Protein AF-C6Q109-F1 (afdb_monomer_lite)

pLDDT: mean 95.85, std 2.81, range [83.69, 98.88]

Organism: NCBI:txid536227

Foldseek 3Di:
DKDKAWDQDPPNQWIKIFIADPVGTAAMATAADDPDDSHDHDPDQQDGDPNGTQWGDDPPFIEGEHEACSLLVCQVVLDEAPRGAEYEYHHAAAEPPPDPRNPQVCCCLRRQLRSLLSHVHKYAYDHYYPPDDDDPLRDRIAHHDPPPDHSVPDDSVVGPFDFPDWDWDDDPPDIDIDGHGDD

Secondary structure (DSSP, 8-state):
--EEEEEEETTTTEEEEEEEETTEEEEEEE--S-SSTTS---SSTT--BTTB-SEEEETTEEEEEEETTHHHHHHHTTPPP-S-SEEEEEEEEEPSTTSTT--HHHHIIIIIHHHHHHHTS-EEEEEEETTSPPPTT--SEE---STT--GGG--GGG-----SEEEEEE-SS-EEEEEE---

Radius of gyration: 15.72 Å; chains: 1; bounding box: 36×43×40 Å

Structure (mmCIF, N/CA/C/O backbone):
data_AF-C6Q109-F1
#
_entry.id   AF-C6Q109-F1
#
loop_
_atom_site.group_PDB
_atom_site.id
_atom_site.type_symbol
_atom_site.label_atom_id
_atom_site.label_alt_id
_atom_site.label_comp_id
_atom_site.label_asym_id
_atom_site.label_entity_id
_atom_site.label_seq_id
_atom_site.pdbx_PDB_ins_code
_atom_site.Cartn_x
_atom_site.Cartn_y
_atom_site.Cartn_z
_atom_site.occupancy
_atom_site.B_iso_or_equiv
_atom_site.auth_seq_id
_atom_site.auth_comp_id
_atom_site.auth_asym_id
_atom_site.auth_atom_id
_atom_site.pdbx_PDB_model_num
ATOM 1 N N . MET A 1 1 ? 2.451 -7.342 18.906 1.00 91.25 1 MET A N 1
ATOM 2 C CA . MET A 1 1 ? 2.761 -7.358 17.461 1.00 91.25 1 MET A CA 1
ATOM 3 C C . MET A 1 1 ? 1.459 -7.461 16.686 1.00 91.25 1 MET A C 1
ATOM 5 O O . MET A 1 1 ? 0.591 -8.217 17.110 1.00 91.25 1 MET A O 1
ATOM 9 N N . VAL A 1 2 ? 1.327 -6.698 15.603 1.00 97.44 2 VAL A N 1
ATOM 10 C CA . VAL A 1 2 ? 0.226 -6.813 14.636 1.00 97.44 2 VAL A CA 1
ATOM 11 C C . VAL A 1 2 ? 0.842 -7.200 13.297 1.00 97.44 2 VAL A C 1
ATOM 13 O O . VAL A 1 2 ? 1.857 -6.621 12.917 1.00 97.44 2 VAL A O 1
ATOM 16 N N . ILE A 1 3 ? 0.253 -8.174 12.612 1.00 97.75 3 ILE A N 1
ATOM 17 C CA . ILE A 1 3 ? 0.662 -8.604 11.272 1.00 97.75 3 ILE A CA 1
ATOM 18 C C . ILE A 1 3 ? -0.449 -8.206 10.306 1.00 97.75 3 ILE A C 1
ATOM 20 O O . ILE A 1 3 ? -1.616 -8.489 10.573 1.00 97.75 3 ILE A O 1
ATOM 24 N N . CYS A 1 4 ? -0.086 -7.557 9.202 1.00 97.88 4 CYS A N 1
ATOM 25 C CA . CYS A 1 4 ? -1.008 -7.176 8.137 1.00 97.88 4 CYS A CA 1
ATOM 26 C C . CYS A 1 4 ? -0.602 -7.879 6.839 1.00 97.88 4 CYS A C 1
ATOM 28 O O . CYS A 1 4 ? 0.568 -7.814 6.465 1.00 97.88 4 CYS A O 1
ATOM 30 N N . TYR A 1 5 ? -1.539 -8.552 6.174 1.00 97.56 5 TYR A N 1
ATOM 31 C CA . TYR A 1 5 ? -1.273 -9.287 4.935 1.00 97.56 5 TYR A CA 1
ATOM 32 C C . TYR A 1 5 ? -2.493 -9.308 4.009 1.00 97.56 5 TYR A C 1
ATOM 34 O O . TYR A 1 5 ? -3.630 -9.113 4.447 1.00 97.56 5 TYR A O 1
ATOM 42 N N . GLY A 1 6 ? -2.227 -9.495 2.714 1.00 97.12 6 GLY A N 1
ATOM 43 C CA . GLY A 1 6 ? -3.234 -9.611 1.660 1.00 97.12 6 GLY A CA 1
ATOM 44 C C . GLY A 1 6 ? -3.590 -11.066 1.377 1.00 97.12 6 GLY A C 1
ATOM 45 O O . GLY A 1 6 ? -2.777 -11.961 1.597 1.00 97.12 6 GLY A O 1
ATOM 46 N N . ILE A 1 7 ? -4.810 -11.288 0.906 1.00 96.00 7 ILE A N 1
ATOM 47 C CA . ILE A 1 7 ? -5.364 -12.585 0.539 1.00 96.00 7 ILE A CA 1
ATOM 48 C C . ILE A 1 7 ? -6.049 -12.421 -0.814 1.00 96.00 7 ILE A C 1
ATOM 50 O O . ILE A 1 7 ? -7.042 -11.694 -0.920 1.00 96.00 7 ILE A O 1
ATOM 54 N N . ASP A 1 8 ? -5.545 -13.158 -1.800 1.00 94.94 8 ASP A N 1
ATOM 55 C CA . ASP A 1 8 ? -6.180 -13.316 -3.102 1.00 94.94 8 ASP A CA 1
ATOM 56 C C . ASP A 1 8 ? -6.922 -14.659 -3.127 1.00 94.94 8 ASP A C 1
ATOM 58 O O . ASP A 1 8 ? -6.326 -15.736 -3.117 1.00 94.94 8 ASP A O 1
ATOM 62 N N . GLY A 1 9 ? -8.251 -14.599 -3.074 1.00 94.06 9 GLY A N 1
ATOM 63 C CA . GLY A 1 9 ? -9.135 -15.755 -2.936 1.00 94.06 9 GLY A CA 1
ATOM 64 C C . GLY A 1 9 ? -10.039 -15.966 -4.149 1.00 94.06 9 GLY A C 1
ATOM 65 O O . GLY A 1 9 ? -10.209 -15.081 -4.990 1.00 94.06 9 GLY A O 1
ATOM 66 N N . ARG A 1 10 ? -10.658 -17.153 -4.225 1.00 93.00 10 ARG A N 1
ATOM 67 C CA . ARG A 1 10 ? -11.634 -17.524 -5.271 1.00 93.00 10 ARG A CA 1
ATOM 68 C C . ARG A 1 10 ? -11.138 -17.230 -6.702 1.00 93.00 10 ARG A C 1
ATOM 70 O O . ARG A 1 10 ? -11.882 -16.725 -7.529 1.00 93.00 10 ARG A O 1
ATOM 77 N N . GLY A 1 11 ? -9.869 -17.530 -6.991 1.00 89.12 11 GLY A N 1
ATOM 78 C CA . GLY A 1 11 ? -9.273 -17.245 -8.304 1.00 89.12 11 GLY A CA 1
ATOM 79 C C . GLY A 1 11 ? -9.100 -15.746 -8.569 1.00 89.12 11 GLY A C 1
ATOM 80 O O . GLY A 1 11 ? -9.461 -15.268 -9.637 1.00 89.12 11 GLY A O 1
ATOM 81 N N . ASN A 1 12 ? -8.577 -15.007 -7.584 1.00 90.81 12 ASN A N 1
ATOM 82 C CA . ASN A 1 12 ? -8.327 -13.556 -7.599 1.00 90.81 12 ASN A CA 1
ATOM 83 C C . ASN A 1 12 ? -9.569 -12.652 -7.632 1.00 90.81 12 ASN A C 1
ATOM 85 O O . ASN A 1 12 ? -9.419 -11.427 -7.644 1.00 90.81 12 ASN A O 1
ATOM 89 N N . THR A 1 13 ? -10.784 -13.213 -7.592 1.00 94.69 13 THR A N 1
ATOM 90 C CA . THR A 1 13 ? -12.012 -12.408 -7.496 1.00 94.69 13 THR A CA 1
ATOM 91 C C . THR A 1 13 ? -12.160 -11.763 -6.118 1.00 94.69 13 THR A C 1
ATOM 93 O O . THR A 1 13 ? -12.726 -10.678 -6.001 1.00 94.69 13 THR A O 1
ATOM 96 N N . ASP A 1 14 ? -11.649 -12.421 -5.070 1.00 95.31 14 ASP A N 1
ATOM 97 C CA . ASP A 1 14 ? -11.525 -11.830 -3.740 1.00 95.31 14 ASP A CA 1
ATOM 98 C C . ASP A 1 14 ? -10.145 -11.258 -3.545 1.00 95.31 14 ASP A C 1
ATOM 100 O O . ASP A 1 14 ? -9.167 -11.985 -3.650 1.00 95.31 14 ASP A O 1
ATOM 104 N N . GLN A 1 15 ? -10.087 -9.986 -3.177 1.00 97.12 15 GLN A N 1
ATOM 105 C CA . GLN A 1 15 ? -8.847 -9.335 -2.786 1.00 97.12 15 GLN A CA 1
ATOM 106 C C . GLN A 1 15 ? -9.122 -8.625 -1.469 1.00 97.12 15 GLN A C 1
ATOM 108 O O . GLN A 1 15 ? -9.839 -7.616 -1.422 1.00 97.12 15 GLN A O 1
ATOM 113 N N . ILE A 1 16 ? -8.633 -9.229 -0.389 1.00 97.75 16 ILE A N 1
ATOM 114 C CA . ILE A 1 16 ? -8.919 -8.847 0.995 1.00 97.75 16 ILE A CA 1
ATOM 115 C C . ILE A 1 16 ? -7.594 -8.617 1.712 1.00 97.75 16 ILE A C 1
ATOM 117 O O . ILE A 1 16 ? -6.645 -9.368 1.541 1.00 97.75 16 ILE A O 1
ATOM 121 N N . GLY A 1 17 ? -7.523 -7.587 2.540 1.00 98.19 17 GLY A N 1
ATOM 122 C CA . GLY A 1 17 ? -6.420 -7.360 3.458 1.00 98.19 17 GLY A CA 1
ATOM 123 C C . GLY A 1 17 ? -6.907 -7.493 4.889 1.00 98.19 17 GLY A C 1
ATOM 124 O O . GLY A 1 17 ? -7.997 -7.021 5.220 1.00 98.19 17 GLY A O 1
ATOM 125 N N . VAL A 1 18 ? -6.103 -8.121 5.738 1.00 98.44 18 VAL A N 1
ATOM 126 C CA . VAL A 1 18 ? -6.435 -8.344 7.147 1.00 98.44 18 VAL A CA 1
ATOM 127 C C . VAL A 1 18 ? -5.293 -7.912 8.050 1.00 98.44 18 VAL A C 1
ATOM 129 O O . VAL A 1 18 ? -4.126 -8.037 7.687 1.00 98.44 18 VAL A O 1
ATOM 132 N N . ALA A 1 19 ? -5.636 -7.440 9.248 1.00 98.50 19 ALA A N 1
ATOM 133 C CA . ALA A 1 19 ? -4.690 -7.246 10.337 1.00 98.50 19 ALA A CA 1
ATOM 134 C C . ALA A 1 19 ? -5.060 -8.146 11.516 1.00 98.50 19 ALA A C 1
ATOM 136 O O . ALA A 1 19 ? -6.206 -8.144 11.980 1.00 98.50 19 ALA A O 1
ATOM 137 N N . VAL A 1 20 ? -4.080 -8.894 12.015 1.00 98.44 20 VAL A N 1
ATOM 138 C CA . VAL A 1 20 ? -4.246 -9.861 13.103 1.00 98.44 20 VAL A CA 1
ATOM 139 C C . VAL A 1 20 ? -3.216 -9.639 14.204 1.00 98.44 20 VAL A C 1
ATOM 141 O O . VAL A 1 20 ? -2.111 -9.149 13.963 1.00 98.44 20 VAL A O 1
ATOM 144 N N . ASN A 1 21 ? -3.566 -10.021 15.425 1.00 97.56 21 ASN A N 1
ATOM 145 C CA . ASN A 1 21 ? -2.640 -10.109 16.548 1.00 97.56 21 ASN A CA 1
ATOM 146 C C . ASN A 1 21 ? -2.860 -11.428 17.310 1.00 97.56 21 ASN A C 1
ATOM 148 O O . ASN A 1 21 ? -3.605 -12.299 16.866 1.00 97.56 21 ASN A O 1
ATOM 152 N N . LYS A 1 22 ? -2.226 -11.566 18.480 1.00 97.06 22 LYS A N 1
ATOM 153 C CA . LYS A 1 22 ? -2.384 -12.746 19.347 1.00 97.06 22 LYS A CA 1
ATOM 154 C C . LYS A 1 22 ? -3.829 -12.995 19.816 1.00 97.06 22 LYS A C 1
ATOM 156 O O . LYS A 1 22 ? -4.136 -14.106 20.221 1.00 97.06 22 LYS A O 1
ATOM 161 N N . ASP A 1 23 ? -4.683 -11.972 19.783 1.00 96.19 23 ASP A N 1
ATOM 162 C CA . ASP A 1 23 ? -6.086 -12.025 20.210 1.00 96.19 23 ASP A CA 1
ATOM 163 C C . ASP A 1 23 ? -7.041 -12.257 19.016 1.00 96.19 23 ASP A C 1
ATOM 165 O O . ASP A 1 23 ? -8.256 -12.334 19.191 1.00 96.19 23 ASP A O 1
ATOM 169 N N . GLY A 1 24 ? -6.502 -12.386 17.795 1.00 96.94 24 GLY A N 1
ATOM 170 C CA . GLY A 1 24 ? -7.242 -12.723 16.581 1.00 96.94 24 GLY A CA 1
ATOM 171 C C . GLY A 1 24 ? -7.351 -11.573 15.577 1.00 96.94 24 GLY A C 1
ATOM 172 O O . GLY A 1 24 ? -6.425 -10.782 15.388 1.00 96.94 24 GLY A O 1
ATOM 173 N N . LEU A 1 25 ? -8.484 -11.519 14.870 1.00 97.94 25 LEU A N 1
ATOM 174 C CA . LEU A 1 25 ? -8.729 -10.565 13.787 1.00 97.94 25 LEU A CA 1
ATOM 175 C C . LEU A 1 25 ? -9.095 -9.170 14.316 1.00 97.94 25 LEU A C 1
ATOM 177 O O . LEU A 1 25 ? -10.185 -8.945 14.861 1.00 97.94 25 LEU A O 1
ATOM 181 N N . LEU A 1 26 ? -8.214 -8.207 14.055 1.00 97.81 26 LEU A N 1
ATOM 182 C CA . LEU A 1 26 ? -8.406 -6.807 14.421 1.00 97.81 26 LEU A CA 1
ATOM 183 C C . LEU A 1 26 ? -9.182 -6.042 13.350 1.00 97.81 26 LEU A C 1
ATOM 185 O O . LEU A 1 26 ? -10.108 -5.298 13.667 1.00 97.81 26 LEU A O 1
ATOM 189 N N . SER A 1 27 ? -8.808 -6.235 12.087 1.00 98.38 27 SER A N 1
ATOM 190 C CA . SER A 1 27 ? -9.248 -5.399 10.972 1.00 98.38 27 SER A CA 1
ATOM 191 C C . SER A 1 27 ? -9.302 -6.196 9.683 1.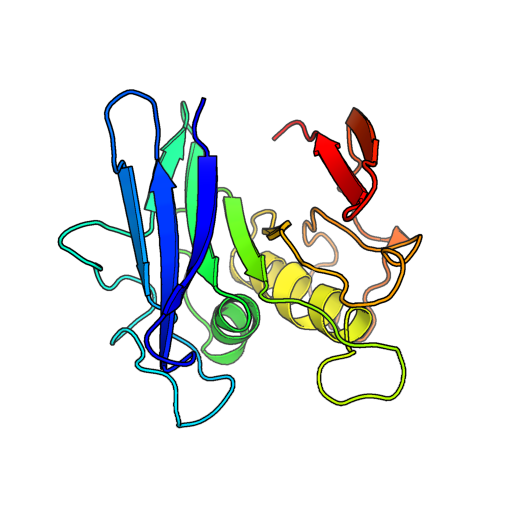00 98.38 27 SER A C 1
ATOM 193 O O . SER A 1 27 ? -8.495 -7.102 9.485 1.00 98.38 27 SER A O 1
ATOM 195 N N . ALA A 1 28 ? -10.238 -5.843 8.809 1.00 98.50 28 ALA A N 1
ATOM 196 C CA . ALA A 1 28 ? -10.338 -6.404 7.474 1.00 98.50 28 ALA A CA 1
ATOM 197 C C . ALA A 1 28 ? -10.863 -5.347 6.502 1.00 98.50 28 ALA A C 1
ATOM 199 O O . ALA A 1 28 ? -11.686 -4.502 6.862 1.00 98.50 28 ALA A O 1
ATOM 200 N N . GLY A 1 29 ? -10.391 -5.402 5.266 1.00 98.19 29 GLY A N 1
ATOM 201 C CA . GLY A 1 29 ? -10.884 -4.584 4.172 1.00 98.19 29 GLY A CA 1
ATOM 202 C C . GLY A 1 29 ? -10.872 -5.375 2.882 1.00 98.19 29 GLY A C 1
ATOM 203 O O . GLY A 1 29 ? -9.962 -6.156 2.647 1.00 98.19 29 GLY A O 1
ATOM 204 N N . ARG A 1 30 ? -11.869 -5.150 2.036 1.00 98.19 30 ARG A N 1
ATOM 205 C CA . ARG A 1 30 ? -11.908 -5.645 0.660 1.00 98.19 30 ARG A CA 1
ATOM 206 C C . ARG A 1 30 ? -11.492 -4.539 -0.293 1.00 98.19 30 ARG A C 1
ATOM 208 O O . ARG A 1 30 ? -11.779 -3.370 -0.039 1.00 98.19 30 ARG A O 1
ATOM 215 N N . LYS A 1 31 ? -10.821 -4.877 -1.386 1.00 98.06 31 LYS A N 1
ATOM 216 C CA . LYS A 1 31 ? -10.405 -3.896 -2.392 1.00 98.06 31 LYS A CA 1
ATOM 217 C C . LYS A 1 31 ? -11.593 -3.045 -2.853 1.00 98.06 31 LYS A C 1
ATOM 219 O O . LYS A 1 31 ? -12.687 -3.568 -3.020 1.00 98.06 31 LYS A O 1
ATOM 224 N N . PHE A 1 32 ? -11.419 -1.738 -3.026 1.00 97.94 32 PHE A N 1
ATOM 225 C CA . PHE A 1 32 ? -12.493 -0.813 -3.443 1.00 97.94 32 PHE A CA 1
ATOM 226 C C . PHE A 1 32 ? -12.197 -0.111 -4.776 1.00 97.94 32 PHE A C 1
ATOM 228 O O . PHE A 1 32 ? -12.994 0.705 -5.264 1.00 97.94 32 PHE A O 1
ATOM 235 N N . TYR A 1 33 ? -11.025 -0.369 -5.356 1.00 97.50 33 TYR A N 1
ATOM 236 C CA . TYR A 1 33 ? -10.627 0.196 -6.634 1.00 97.50 33 TYR A CA 1
ATOM 237 C C . TYR A 1 33 ? -10.216 -0.887 -7.629 1.00 97.50 33 TYR A C 1
ATOM 239 O O . TYR A 1 33 ? -9.363 -1.723 -7.339 1.00 97.50 33 TYR A O 1
ATOM 247 N N . HIS A 1 34 ? -10.818 -0.853 -8.819 1.00 89.88 34 HIS A N 1
ATOM 248 C CA . HIS A 1 34 ? -10.587 -1.850 -9.859 1.00 89.88 34 HIS A CA 1
ATOM 249 C C . HIS A 1 34 ? -9.130 -1.855 -10.341 1.00 89.88 34 HIS A C 1
ATOM 251 O O . HIS A 1 34 ? -8.541 -0.807 -10.622 1.00 89.88 34 HIS A O 1
ATOM 257 N N . THR A 1 35 ? -8.583 -3.060 -10.490 1.00 89.25 35 THR A N 1
ATOM 258 C CA . THR A 1 35 ? -7.502 -3.337 -11.451 1.00 89.25 35 THR A CA 1
ATOM 259 C C . THR A 1 35 ? -8.097 -3.848 -12.765 1.00 89.25 35 THR A C 1
ATOM 261 O O . THR A 1 35 ? -7.645 -3.446 -13.831 1.00 89.25 35 THR A O 1
ATOM 264 N N . ASP A 1 36 ? -9.160 -4.648 -12.670 1.00 87.75 36 ASP A N 1
ATOM 265 C CA . ASP A 1 36 ? -9.990 -5.148 -13.765 1.00 87.75 36 ASP A CA 1
ATOM 266 C C . ASP A 1 36 ? -11.441 -5.377 -13.270 1.00 87.75 36 ASP A C 1
ATOM 268 O O . ASP A 1 36 ? -11.768 -5.094 -12.108 1.00 87.75 36 ASP A O 1
ATOM 272 N N . ASN A 1 37 ? -12.314 -5.872 -14.154 1.00 89.69 37 ASN A N 1
ATOM 273 C CA . ASN A 1 37 ? -13.746 -6.070 -13.891 1.00 89.69 37 ASN A CA 1
ATOM 274 C C . ASN A 1 37 ? -14.099 -7.414 -13.222 1.00 89.69 37 ASN A C 1
ATOM 276 O O . ASN A 1 37 ? -15.267 -7.644 -12.927 1.00 89.69 37 ASN A O 1
ATOM 280 N N . SER A 1 38 ? -13.131 -8.306 -12.995 1.00 92.50 38 SER A N 1
ATOM 281 C CA . SER A 1 38 ? -13.357 -9.627 -12.383 1.00 92.50 38 SER A CA 1
ATOM 282 C C . SER A 1 38 ? -13.346 -9.602 -10.849 1.00 92.50 38 SER A C 1
ATOM 284 O O . SER A 1 38 ? -13.755 -10.565 -10.200 1.00 92.50 38 SER A O 1
ATOM 286 N N . ILE A 1 39 ? -12.896 -8.493 -10.257 1.00 94.62 39 ILE A N 1
ATOM 287 C CA . ILE A 1 39 ? -12.713 -8.348 -8.812 1.00 94.62 39 ILE A CA 1
ATOM 288 C C . ILE A 1 39 ? -14.015 -7.900 -8.145 1.00 94.62 39 ILE A C 1
ATOM 290 O O . ILE A 1 39 ? -14.609 -6.886 -8.521 1.00 94.62 39 ILE A O 1
ATOM 294 N N . LEU A 1 40 ? -14.405 -8.602 -7.080 1.00 96.12 40 LEU A N 1
ATOM 295 C CA . LEU A 1 40 ? -15.498 -8.202 -6.201 1.00 96.12 40 LEU A CA 1
ATOM 296 C C . LEU A 1 40 ? -15.035 -7.081 -5.269 1.00 96.12 40 LEU A C 1
ATOM 298 O O . LEU A 1 40 ? -14.276 -7.314 -4.321 1.00 96.12 40 LEU A O 1
ATOM 302 N N . LEU A 1 41 ? -15.515 -5.868 -5.535 1.00 97.50 41 LEU A N 1
ATOM 303 C CA . LEU A 1 41 ? -15.156 -4.688 -4.762 1.00 97.50 41 LEU A CA 1
ATOM 304 C C . LEU A 1 41 ? -16.037 -4.477 -3.531 1.00 97.50 41 LEU A C 1
ATOM 306 O O . LEU A 1 41 ? -17.202 -4.855 -3.488 1.00 97.50 41 LEU A O 1
ATOM 310 N N . ALA A 1 42 ? -15.467 -3.790 -2.549 1.00 97.88 42 ALA A N 1
ATOM 311 C CA . ALA A 1 42 ? -16.219 -3.097 -1.519 1.00 97.88 42 ALA A CA 1
ATOM 312 C C . ALA A 1 42 ? -16.959 -1.885 -2.111 1.00 97.88 42 ALA A C 1
ATOM 314 O O . ALA A 1 42 ? -16.408 -1.194 -2.971 1.00 97.88 42 ALA A O 1
ATOM 315 N N . ASP A 1 43 ? -18.140 -1.562 -1.574 1.00 96.56 43 ASP A N 1
ATOM 316 C CA . ASP A 1 43 ? -18.936 -0.406 -2.028 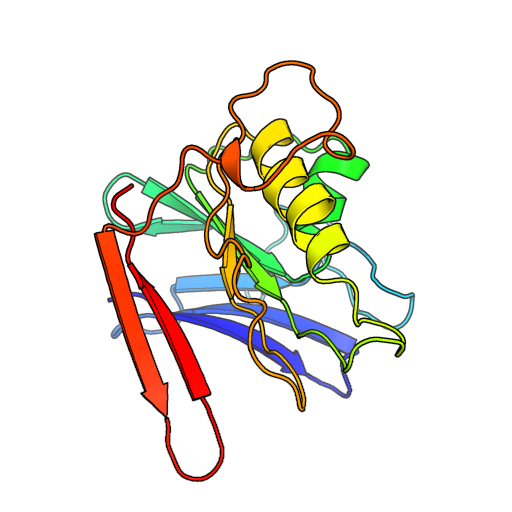1.00 96.56 43 ASP A CA 1
ATOM 317 C C . ASP A 1 43 ? -18.141 0.904 -1.974 1.00 96.56 43 ASP A C 1
ATOM 319 O O . ASP A 1 43 ? -18.257 1.769 -2.843 1.00 96.56 43 ASP A O 1
ATOM 323 N N . ASN A 1 44 ? -17.320 1.068 -0.933 1.00 97.06 44 ASN A N 1
ATOM 324 C CA . ASN A 1 44 ? -16.440 2.214 -0.782 1.00 97.06 44 ASN A CA 1
ATOM 325 C C . ASN A 1 44 ? -15.220 1.917 0.109 1.00 97.06 44 ASN A C 1
ATOM 327 O O . ASN A 1 44 ? -15.076 0.866 0.737 1.00 97.06 44 ASN A O 1
ATOM 331 N N . TYR A 1 45 ? -14.332 2.907 0.185 1.00 97.88 45 TYR A N 1
ATOM 332 C CA . TYR A 1 45 ? -13.069 2.869 0.923 1.00 97.88 45 TYR A CA 1
ATOM 333 C C . TYR A 1 45 ? -13.213 2.840 2.457 1.00 97.88 45 TYR A C 1
ATOM 335 O O . TYR A 1 45 ? -12.204 2.747 3.153 1.00 97.88 45 TYR A O 1
ATOM 343 N N . LYS A 1 46 ? -14.436 2.927 2.993 1.00 97.44 46 LYS A N 1
ATOM 344 C CA . LYS A 1 46 ? -14.778 2.829 4.423 1.00 97.44 46 LYS A CA 1
ATOM 345 C C . LYS A 1 46 ? -15.659 1.610 4.738 1.00 97.44 46 LYS A C 1
ATOM 347 O O . LYS A 1 46 ? -15.902 1.347 5.916 1.00 97.44 46 LYS A O 1
ATOM 352 N N . SER A 1 47 ? -16.122 0.867 3.728 1.00 97.81 47 SER A N 1
ATOM 353 C CA . SER A 1 47 ? -16.959 -0.319 3.922 1.00 97.81 47 SER A CA 1
ATOM 354 C C . SER A 1 47 ? -16.265 -1.354 4.804 1.00 97.81 47 SER A C 1
ATOM 356 O O . SER A 1 47 ? -15.039 -1.521 4.756 1.00 97.81 47 SER A O 1
ATOM 358 N N . LYS A 1 48 ? -17.076 -2.042 5.610 1.00 97.94 48 LYS A N 1
ATOM 359 C CA . LYS A 1 48 ? -16.634 -3.142 6.463 1.00 97.94 48 LYS A CA 1
ATOM 360 C C . LYS A 1 48 ? -16.527 -4.428 5.648 1.00 97.94 48 LYS A C 1
ATOM 362 O O . LYS A 1 48 ? -17.362 -4.670 4.786 1.00 97.94 48 LYS A O 1
ATOM 367 N N . GLU A 1 49 ? -15.562 -5.268 5.991 1.00 97.94 49 GLU A N 1
ATOM 368 C CA . GLU A 1 49 ? -15.478 -6.660 5.541 1.00 97.94 49 GLU A CA 1
ATOM 369 C C . GLU A 1 49 ? -15.659 -7.540 6.778 1.00 97.94 49 GLU A C 1
ATOM 371 O O . GLU A 1 49 ? -15.059 -7.254 7.815 1.00 97.94 49 GLU A O 1
ATOM 376 N N . ILE A 1 50 ? -16.512 -8.569 6.714 1.00 94.75 50 ILE A N 1
ATOM 377 C CA . ILE A 1 50 ? -16.790 -9.488 7.841 1.00 94.75 50 ILE A CA 1
ATOM 378 C C . ILE A 1 50 ? -17.060 -8.771 9.183 1.00 94.75 50 ILE A C 1
ATOM 380 O O . ILE A 1 50 ? -16.599 -9.173 10.250 1.00 94.75 50 ILE A O 1
ATOM 384 N N . GLY A 1 51 ? -17.789 -7.650 9.125 1.00 96.88 51 GLY A N 1
ATOM 385 C CA . GLY A 1 51 ? -18.125 -6.816 10.287 1.00 96.88 51 GLY A CA 1
ATOM 386 C C . GLY A 1 51 ? -16.979 -5.950 10.834 1.00 96.88 51 GLY A C 1
ATOM 387 O O . GLY A 1 51 ? -17.207 -5.148 11.743 1.00 96.88 51 GLY A O 1
ATOM 388 N N . LYS A 1 52 ? -15.768 -6.048 10.275 1.00 98.06 52 LYS A N 1
ATOM 389 C CA . LYS A 1 52 ? -14.575 -5.297 10.686 1.00 98.06 52 LYS A CA 1
ATOM 390 C C . LYS A 1 52 ? -14.325 -4.108 9.767 1.00 98.06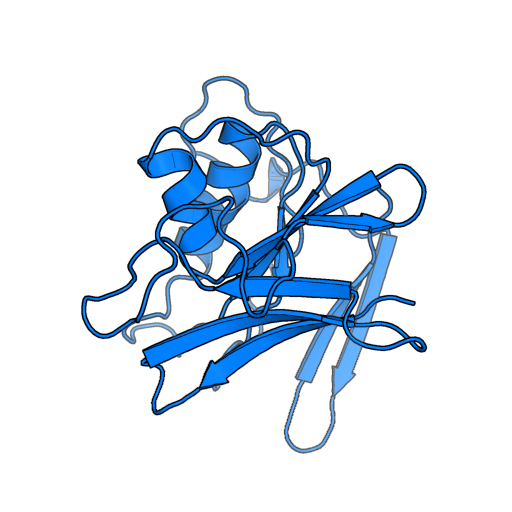 52 LYS A C 1
ATOM 392 O O . LYS A 1 52 ? -14.573 -4.158 8.568 1.00 98.06 52 LYS A O 1
ATOM 397 N N . GLN A 1 53 ? -13.824 -3.020 10.342 1.00 97.88 53 GLN A N 1
ATOM 398 C CA . GLN A 1 53 ? -13.290 -1.904 9.563 1.00 97.88 53 GLN A CA 1
ATOM 399 C C . GLN A 1 53 ? -11.885 -2.252 9.079 1.00 97.88 53 GLN A C 1
ATOM 401 O O . GLN A 1 53 ? -11.192 -3.026 9.735 1.00 97.88 53 GLN A O 1
ATOM 406 N N . ARG A 1 54 ? -11.444 -1.614 7.993 1.00 98.12 54 ARG A N 1
ATOM 407 C CA . ARG A 1 54 ? -10.065 -1.674 7.471 1.00 98.12 54 ARG A CA 1
ATOM 408 C C . ARG A 1 54 ? -9.090 -0.708 8.156 1.00 98.12 54 ARG A C 1
ATOM 410 O O . ARG A 1 54 ? -7.947 -0.576 7.728 1.00 98.12 54 ARG A O 1
ATOM 417 N N . ILE A 1 55 ? -9.586 0.041 9.141 1.00 98.56 55 ILE A N 1
ATOM 418 C CA . ILE A 1 55 ? -8.814 0.975 9.956 1.00 98.56 55 ILE A CA 1
ATOM 419 C C . ILE A 1 55 ? -8.642 0.353 11.332 1.00 98.56 55 ILE A C 1
ATOM 421 O O . ILE A 1 55 ? -9.623 -0.118 11.911 1.00 98.56 55 ILE A O 1
ATOM 425 N N . PHE A 1 56 ? -7.425 0.377 11.865 1.00 98.06 56 PHE A N 1
ATOM 426 C CA . PHE A 1 56 ? -7.140 -0.145 13.197 1.00 98.06 56 PHE A CA 1
ATOM 427 C C . PHE A 1 56 ? -6.055 0.656 13.918 1.00 98.06 56 PHE A C 1
ATOM 429 O O . PHE A 1 56 ? -5.165 1.210 13.270 1.00 98.06 56 PHE A O 1
ATOM 436 N N . PRO A 1 57 ? -6.116 0.743 15.256 1.00 97.19 57 PRO A N 1
ATOM 437 C CA . PRO A 1 57 ? -5.112 1.451 16.032 1.00 97.19 57 PRO A CA 1
ATOM 438 C C . PRO A 1 57 ? -3.891 0.571 16.342 1.00 97.19 57 PRO A C 1
ATOM 440 O O . PRO A 1 57 ? -4.022 -0.619 16.636 1.00 97.19 57 PRO A O 1
ATOM 443 N N . ILE A 1 58 ? -2.708 1.184 16.366 1.00 95.69 58 ILE A N 1
ATOM 444 C CA . ILE A 1 58 ? -1.528 0.686 17.083 1.00 95.69 58 ILE A CA 1
ATOM 445 C C . ILE A 1 58 ? -0.992 1.857 17.912 1.00 95.69 58 ILE A C 1
ATOM 447 O O . ILE A 1 58 ? -0.536 2.860 17.362 1.00 95.69 58 ILE A O 1
ATOM 451 N N . GLY A 1 59 ? -1.070 1.753 19.241 1.00 93.69 59 GLY A N 1
ATOM 452 C CA . GLY A 1 59 ? -0.762 2.880 20.125 1.00 93.69 59 GLY A CA 1
ATOM 453 C C . GLY A 1 59 ? -1.710 4.057 19.872 1.00 93.69 59 GLY A C 1
ATOM 454 O O . GLY A 1 59 ? -2.926 3.883 19.872 1.00 93.69 59 GLY A O 1
ATOM 455 N N . ASN A 1 60 ? -1.153 5.247 19.639 1.00 95.81 60 ASN A N 1
ATOM 456 C CA . ASN A 1 60 ? -1.908 6.463 19.315 1.00 95.81 60 ASN A CA 1
ATOM 457 C C . ASN A 1 60 ? -2.090 6.706 17.804 1.00 95.81 60 ASN A C 1
ATOM 459 O O . ASN A 1 60 ? -2.652 7.732 17.432 1.00 95.81 60 ASN A O 1
ATOM 463 N N . LYS A 1 61 ? -1.622 5.791 16.945 1.00 98.00 61 LYS A N 1
ATOM 464 C CA . LYS A 1 61 ? -1.692 5.909 15.483 1.00 98.00 61 LYS A CA 1
ATOM 465 C C . LYS A 1 61 ? -2.786 5.013 14.909 1.00 98.00 61 LYS A C 1
ATOM 467 O O . LYS A 1 61 ? -2.996 3.895 15.383 1.00 98.00 61 LYS A O 1
ATOM 472 N N . LYS A 1 62 ? -3.446 5.470 13.848 1.00 98.44 62 LYS A N 1
ATOM 473 C CA . LYS A 1 62 ? -4.453 4.732 13.076 1.00 98.44 62 LYS A CA 1
ATOM 474 C C . LYS A 1 62 ? -3.889 4.305 11.725 1.00 98.44 62 LYS A C 1
ATOM 476 O O . LYS A 1 62 ? -3.485 5.136 10.916 1.00 98.44 62 LYS A O 1
ATOM 481 N N . PHE A 1 63 ? -3.921 3.005 11.467 1.00 98.75 63 PHE A N 1
ATOM 482 C CA . PHE A 1 63 ? -3.439 2.383 10.239 1.00 98.75 63 PHE A CA 1
ATOM 483 C C . PHE A 1 63 ? -4.614 2.040 9.327 1.00 98.75 63 PHE A C 1
ATOM 485 O O . PHE A 1 63 ? -5.660 1.609 9.807 1.00 98.75 63 PHE A O 1
ATOM 492 N N . TYR A 1 64 ? -4.433 2.209 8.020 1.00 98.81 64 TYR A N 1
ATOM 493 C CA . TYR A 1 64 ? -5.418 1.903 6.983 1.00 98.81 64 TYR A CA 1
ATOM 494 C C . TYR A 1 64 ? -4.931 0.774 6.079 1.00 98.81 64 TYR A C 1
ATOM 496 O O . TYR A 1 64 ? -3.839 0.866 5.522 1.00 98.81 64 TYR A O 1
ATOM 504 N N . ILE A 1 65 ? -5.756 -0.250 5.863 1.00 98.75 65 ILE A N 1
ATOM 505 C CA . ILE A 1 65 ? -5.470 -1.328 4.910 1.00 98.75 65 ILE A CA 1
ATOM 506 C C . ILE A 1 65 ? -5.941 -0.924 3.505 1.00 98.75 65 ILE A C 1
ATOM 508 O O . ILE A 1 65 ? -7.143 -0.816 3.237 1.00 98.75 65 ILE A O 1
ATOM 512 N N . ALA A 1 66 ? -4.983 -0.732 2.600 1.00 98.56 66 ALA A N 1
ATOM 513 C CA . ALA A 1 66 ? -5.188 -0.587 1.163 1.00 98.56 66 ALA A CA 1
ATOM 514 C C . ALA A 1 66 ? -4.718 -1.859 0.443 1.00 98.56 66 ALA A C 1
ATOM 516 O O . ALA A 1 66 ? -3.737 -2.480 0.848 1.00 98.56 66 ALA A O 1
ATOM 517 N N . ILE A 1 67 ? -5.402 -2.249 -0.632 1.00 98.31 67 ILE A N 1
ATOM 518 C CA . ILE A 1 67 ? -5.070 -3.460 -1.390 1.00 98.31 67 ILE A CA 1
ATOM 519 C C . ILE A 1 67 ? -4.711 -3.084 -2.818 1.00 98.31 67 ILE A C 1
ATOM 521 O O . ILE A 1 67 ? -5.559 -2.680 -3.618 1.00 98.31 67 ILE A O 1
ATOM 525 N N . CYS A 1 68 ? -3.429 -3.230 -3.133 1.00 97.00 68 CYS A N 1
ATOM 526 C CA . CYS A 1 68 ? -2.836 -3.035 -4.439 1.00 97.00 68 CYS A CA 1
ATOM 527 C C . CYS A 1 68 ? -3.300 -1.709 -5.085 1.00 97.00 68 CYS A C 1
ATOM 529 O O . CYS A 1 68 ? -2.813 -0.621 -4.747 1.00 97.00 68 CYS A O 1
ATOM 531 N N . TYR A 1 69 ? -4.271 -1.777 -5.999 1.00 97.75 69 TYR A N 1
ATOM 532 C CA . TYR A 1 69 ? -4.754 -0.617 -6.745 1.00 97.75 69 TYR A CA 1
ATOM 533 C C . TYR A 1 69 ? -5.585 0.383 -5.925 1.00 97.75 69 TYR A C 1
ATOM 535 O O . TYR A 1 69 ? -5.801 1.504 -6.389 1.00 97.75 69 TYR A O 1
ATOM 543 N N . ASP A 1 70 ? -5.970 0.047 -4.693 1.00 98.50 70 ASP A N 1
ATOM 544 C CA . ASP A 1 70 ? -6.618 0.986 -3.770 1.00 98.50 70 ASP A CA 1
ATOM 545 C C . ASP A 1 70 ? -5.795 2.269 -3.575 1.00 98.50 70 ASP A C 1
ATOM 547 O O . ASP A 1 70 ? -6.369 3.355 -3.521 1.00 98.50 70 ASP A O 1
ATOM 551 N N . GLY A 1 71 ? -4.457 2.183 -3.565 1.00 97.69 71 GLY A N 1
ATOM 552 C CA . GLY A 1 71 ? -3.592 3.366 -3.474 1.00 97.69 71 GLY A CA 1
ATOM 553 C C . GLY A 1 71 ? -3.780 4.347 -4.640 1.00 97.69 71 GLY A C 1
ATOM 554 O O . GLY A 1 71 ? -3.810 5.561 -4.441 1.00 97.69 71 GLY A O 1
ATOM 555 N N . PHE A 1 72 ? -4.026 3.847 -5.856 1.00 98.06 72 PHE A N 1
ATOM 556 C CA . PHE A 1 72 ? -4.429 4.706 -6.973 1.00 98.06 72 PHE A CA 1
ATOM 557 C C . PHE A 1 72 ? -5.833 5.261 -6.767 1.00 98.06 72 PHE A C 1
ATOM 559 O O . PHE A 1 72 ? -6.077 6.425 -7.084 1.00 98.06 72 PHE A O 1
ATOM 566 N N . GLY A 1 73 ? -6.747 4.431 -6.258 1.00 98.06 73 GLY A N 1
ATOM 567 C CA . GLY A 1 73 ? -8.132 4.796 -5.989 1.00 98.06 73 GLY A CA 1
ATOM 568 C C . GLY A 1 73 ? -8.262 5.976 -5.038 1.00 98.06 73 GLY A C 1
ATOM 569 O O . GLY A 1 73 ? -9.058 6.869 -5.318 1.00 98.06 73 GLY A O 1
ATOM 570 N N . ILE A 1 74 ? -7.431 6.027 -3.991 1.00 98.50 74 ILE A N 1
ATOM 571 C CA . ILE A 1 74 ? -7.356 7.146 -3.039 1.00 98.50 74 ILE A CA 1
ATOM 572 C C . ILE A 1 74 ? -7.241 8.484 -3.773 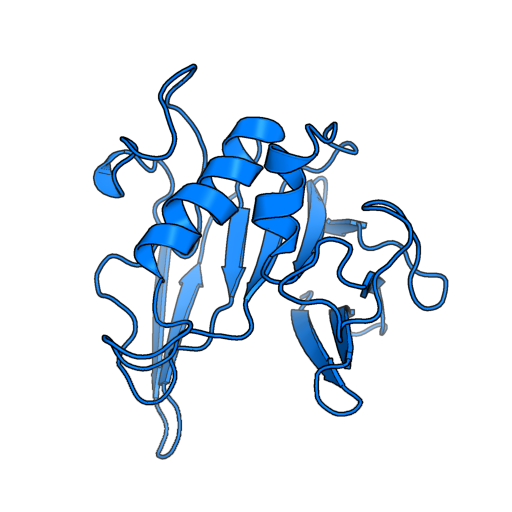1.00 98.50 74 ILE A C 1
ATOM 574 O O . ILE A 1 74 ? -8.091 9.358 -3.610 1.00 98.50 74 ILE A O 1
ATOM 578 N N . ARG A 1 75 ? -6.236 8.623 -4.642 1.00 96.62 75 ARG A N 1
ATOM 579 C CA . ARG A 1 75 ? -6.016 9.860 -5.397 1.00 96.62 75 ARG A CA 1
ATOM 580 C C . ARG A 1 75 ? -7.018 10.036 -6.538 1.00 96.62 75 ARG A C 1
ATOM 582 O O . ARG A 1 75 ? -7.566 11.115 -6.719 1.00 96.62 75 ARG A O 1
ATOM 589 N N . LYS A 1 76 ? -7.249 8.994 -7.342 1.00 97.06 76 LYS A N 1
ATOM 590 C CA . LYS A 1 76 ? -8.067 9.085 -8.566 1.00 97.06 76 LYS A CA 1
ATOM 591 C C . LYS A 1 76 ? -9.542 9.370 -8.283 1.00 97.06 76 LYS A C 1
ATOM 593 O O . LYS A 1 76 ? -10.200 9.957 -9.131 1.00 97.06 76 LYS A O 1
ATOM 598 N N . LYS A 1 77 ? -10.052 8.955 -7.121 1.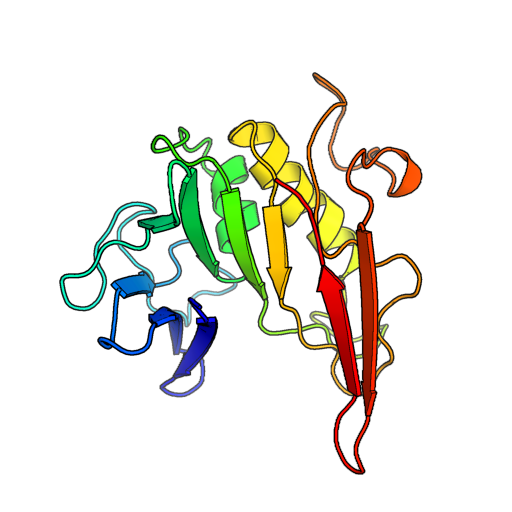00 97.62 77 LYS A N 1
ATOM 599 C CA . LYS A 1 77 ? -11.411 9.272 -6.662 1.00 97.62 77 LYS A CA 1
ATOM 600 C C . LYS A 1 77 ? -11.454 10.502 -5.738 1.00 97.62 77 LYS A C 1
ATOM 602 O O . LYS A 1 77 ? -12.514 10.776 -5.192 1.00 97.62 77 LYS A O 1
ATOM 607 N N . ASN A 1 78 ? -10.335 11.217 -5.556 1.00 97.19 78 ASN A N 1
ATOM 608 C CA . ASN A 1 78 ? -10.209 12.370 -4.656 1.00 97.19 78 ASN A CA 1
ATOM 609 C C . ASN A 1 78 ? -10.776 12.093 -3.249 1.00 97.19 78 ASN A C 1
ATOM 611 O O . ASN A 1 78 ? -11.593 12.848 -2.728 1.00 97.19 78 ASN A O 1
ATOM 615 N N . LEU A 1 79 ? -10.406 10.952 -2.661 1.00 98.38 79 LEU A N 1
ATOM 616 C CA . LEU A 1 79 ? -10.976 10.520 -1.387 1.00 98.38 79 LEU A CA 1
ATOM 617 C C . LEU A 1 79 ? -10.404 11.344 -0.237 1.00 98.38 79 LEU A C 1
ATOM 619 O O . LEU A 1 79 ? -9.192 11.545 -0.153 1.00 98.38 79 LEU A O 1
ATOM 623 N N . GLU A 1 80 ? -11.260 11.749 0.694 1.00 98.31 80 GLU A N 1
ATOM 624 C CA . GLU A 1 80 ? -10.835 12.393 1.935 1.00 98.31 80 GLU A CA 1
ATOM 625 C C . GLU A 1 80 ? -10.197 11.381 2.888 1.00 98.31 80 GLU A C 1
ATOM 627 O O . GLU A 1 80 ? -10.689 10.249 3.023 1.00 98.31 80 GLU A O 1
ATOM 632 N N . ASN A 1 81 ? -9.133 11.807 3.578 1.00 98.56 81 ASN A N 1
ATOM 633 C CA . ASN A 1 81 ? -8.484 10.998 4.603 1.00 98.56 81 ASN A CA 1
ATOM 634 C C . ASN A 1 81 ? -9.504 10.703 5.726 1.00 98.56 81 ASN A C 1
ATOM 636 O O . ASN A 1 81 ? -10.011 11.636 6.347 1.00 98.56 81 ASN A O 1
ATOM 640 N N . PRO A 1 82 ? -9.800 9.426 6.036 1.00 98.19 82 PRO A N 1
ATOM 641 C CA . PRO A 1 82 ? -10.738 9.050 7.096 1.00 98.19 82 PRO A CA 1
ATOM 642 C C . PRO A 1 82 ? -10.196 9.258 8.529 1.00 98.19 82 PRO A C 1
ATOM 644 O O . PRO A 1 82 ? -10.733 8.677 9.472 1.00 98.19 82 PRO A O 1
ATOM 647 N N . GLY A 1 83 ? -9.137 10.052 8.703 1.00 98.31 83 GLY A N 1
ATOM 648 C CA . GLY A 1 83 ? -8.454 10.285 9.974 1.00 98.31 83 GLY A CA 1
ATOM 649 C C . GLY A 1 83 ? -7.434 9.196 10.305 1.00 98.31 83 GLY A C 1
ATOM 650 O O . GLY A 1 83 ? -7.404 8.727 11.442 1.00 98.31 83 GLY A O 1
ATOM 651 N N . VAL A 1 84 ? -6.662 8.752 9.309 1.00 98.75 84 VAL A N 1
ATOM 652 C CA . VAL A 1 84 ? -5.591 7.755 9.445 1.00 98.75 84 VAL A CA 1
ATOM 653 C C . VAL A 1 84 ? -4.220 8.411 9.352 1.00 98.75 84 VAL A C 1
ATOM 655 O O . VAL A 1 84 ? -4.029 9.383 8.621 1.00 98.75 84 VAL A O 1
ATOM 658 N N . ASP A 1 85 ? -3.270 7.836 10.080 1.00 98.75 85 ASP A N 1
ATOM 659 C CA . ASP A 1 85 ? -1.893 8.313 10.186 1.00 98.75 85 ASP A CA 1
ATOM 660 C C . ASP A 1 85 ? -0.936 7.539 9.279 1.00 98.75 85 ASP A C 1
ATOM 662 O O . ASP A 1 85 ? 0.170 8.003 9.022 1.00 98.75 85 ASP A O 1
ATOM 666 N N . VAL A 1 86 ? -1.323 6.338 8.835 1.00 98.75 86 VAL A N 1
ATOM 667 C CA . VAL A 1 86 ? -0.484 5.456 8.017 1.00 98.75 86 VAL A CA 1
ATOM 668 C C . VAL A 1 86 ? -1.346 4.632 7.064 1.00 98.75 86 VAL A C 1
ATOM 670 O O . VAL A 1 86 ? -2.358 4.057 7.468 1.00 98.75 86 VAL A O 1
ATOM 673 N N . ILE A 1 87 ? -0.912 4.504 5.811 1.00 98.88 87 ILE A N 1
ATOM 674 C CA . ILE A 1 87 ? -1.496 3.584 4.827 1.00 98.88 87 ILE A CA 1
ATOM 675 C C . ILE A 1 87 ? -0.588 2.359 4.697 1.00 98.88 87 ILE A C 1
ATOM 677 O O . ILE A 1 87 ? 0.609 2.492 4.457 1.00 98.88 87 ILE A O 1
ATOM 681 N N . LEU A 1 88 ? -1.161 1.164 4.807 1.00 98.69 88 LEU A N 1
ATOM 682 C CA . LEU A 1 88 ? -0.512 -0.112 4.517 1.00 98.69 88 LEU A CA 1
ATOM 683 C C . LEU A 1 88 ? -1.089 -0.650 3.207 1.00 98.69 88 LEU A C 1
ATOM 685 O O . LEU A 1 88 ? -2.238 -1.084 3.174 1.00 98.69 88 LEU A O 1
ATOM 689 N N . ASN A 1 89 ? -0.318 -0.587 2.126 1.00 98.56 89 ASN A N 1
ATOM 690 C CA . ASN A 1 89 ? -0.713 -1.072 0.812 1.00 98.56 89 ASN A CA 1
ATOM 691 C C . ASN A 1 89 ? -0.157 -2.482 0.559 1.00 98.56 89 ASN A C 1
ATOM 693 O O . ASN A 1 89 ? 1.049 -2.687 0.425 1.00 98.56 89 ASN A O 1
ATOM 697 N N . LEU A 1 90 ? -1.062 -3.451 0.493 1.00 98.12 90 LEU A N 1
ATOM 698 C CA . LEU A 1 90 ? -0.782 -4.858 0.240 1.00 98.12 90 LEU A CA 1
ATOM 699 C C . LEU A 1 90 ? -0.812 -5.096 -1.274 1.00 98.12 90 LEU A C 1
ATOM 701 O O . LEU A 1 90 ? -1.882 -5.185 -1.874 1.00 98.12 90 LEU A O 1
ATOM 705 N N . VAL A 1 91 ? 0.356 -5.116 -1.911 1.00 96.62 91 VAL A N 1
ATOM 706 C CA . VAL A 1 91 ? 0.514 -5.256 -3.364 1.00 96.62 91 VAL A CA 1
ATOM 707 C C . VAL A 1 91 ? 0.684 -6.733 -3.711 1.00 96.62 91 VAL A C 1
ATOM 709 O O . VAL A 1 91 ? 1.558 -7.378 -3.140 1.00 96.62 91 VAL A O 1
ATOM 712 N N . HIS A 1 92 ? -0.104 -7.256 -4.662 1.00 92.56 92 HIS A N 1
ATOM 713 C CA . HIS A 1 92 ? -0.020 -8.676 -5.047 1.00 92.56 92 HIS A CA 1
ATOM 714 C C . HIS A 1 92 ? 1.385 -9.030 -5.527 1.00 92.56 92 HIS A C 1
ATOM 716 O O . HIS A 1 92 ? 2.020 -9.924 -4.987 1.00 92.56 92 HIS A O 1
ATOM 722 N N . GLY A 1 93 ? 1.903 -8.255 -6.481 1.00 94.12 93 GLY A N 1
ATOM 723 C CA . GLY A 1 93 ? 3.276 -8.392 -6.911 1.00 94.12 93 GLY A CA 1
ATOM 724 C C . GLY A 1 93 ? 3.589 -7.687 -8.218 1.00 94.12 93 GLY A C 1
ATOM 725 O O . GLY A 1 93 ? 2.764 -6.963 -8.782 1.00 94.12 93 GLY A O 1
ATOM 726 N N . PHE A 1 94 ? 4.819 -7.904 -8.667 1.00 96.38 94 PHE A N 1
ATOM 727 C CA . PHE A 1 94 ? 5.366 -7.387 -9.907 1.00 96.38 94 PHE A CA 1
ATOM 728 C C . PHE A 1 94 ? 6.005 -8.516 -10.704 1.00 96.38 94 PHE A C 1
ATOM 730 O O . PHE A 1 94 ? 6.944 -9.163 -10.235 1.00 96.38 94 PHE A O 1
ATOM 737 N N . ASN A 1 95 ? 5.529 -8.684 -11.934 1.00 95.94 95 ASN A N 1
ATOM 738 C CA . ASN A 1 95 ? 6.052 -9.662 -12.881 1.00 95.94 95 ASN A CA 1
ATOM 739 C C . ASN A 1 95 ? 7.465 -9.286 -13.384 1.00 95.94 95 ASN A C 1
ATOM 741 O O . ASN A 1 95 ? 7.928 -8.145 -13.182 1.00 95.94 95 ASN A O 1
ATOM 745 N N . PRO A 1 96 ? 8.165 -10.222 -14.056 1.00 96.06 96 PRO A N 1
ATOM 746 C CA . PRO A 1 96 ? 9.409 -9.946 -14.769 1.00 96.06 96 PRO A CA 1
ATOM 747 C C . PRO A 1 96 ? 9.336 -8.698 -15.656 1.00 96.06 96 PRO A C 1
ATOM 749 O O . PRO A 1 96 ? 8.289 -8.343 -16.197 1.00 96.06 96 PRO A O 1
ATOM 752 N N . ILE A 1 97 ? 10.464 -8.000 -15.792 1.00 93.25 97 ILE A N 1
ATOM 753 C CA . ILE A 1 97 ? 10.544 -6.769 -16.591 1.00 93.25 97 ILE A CA 1
ATOM 754 C C . ILE A 1 97 ? 10.174 -7.080 -18.046 1.00 93.25 97 ILE A C 1
ATOM 756 O O . ILE A 1 97 ? 10.778 -7.954 -18.660 1.00 93.25 97 ILE A O 1
ATOM 760 N N . GLY A 1 98 ? 9.214 -6.331 -18.594 1.00 92.19 98 GLY A N 1
ATOM 761 C CA . GLY A 1 98 ? 8.714 -6.509 -19.962 1.00 92.19 98 GLY A CA 1
ATOM 762 C C . GLY A 1 98 ? 7.394 -7.280 -20.047 1.00 92.19 98 GLY A C 1
ATOM 763 O O . GLY A 1 98 ? 6.751 -7.248 -21.092 1.00 92.19 98 GLY A O 1
ATOM 764 N N . GLU A 1 99 ? 6.950 -7.909 -18.955 1.00 94.25 99 GLU A N 1
ATOM 765 C CA . GLU A 1 99 ? 5.642 -8.561 -18.866 1.00 94.25 99 GLU A CA 1
ATOM 766 C C . GLU A 1 99 ? 4.556 -7.597 -18.348 1.00 94.25 99 GLU A C 1
ATOM 768 O O . GLU A 1 99 ? 4.825 -6.578 -17.701 1.00 94.25 99 GLU A O 1
ATOM 773 N N . GLY A 1 100 ? 3.286 -7.928 -18.600 1.00 90.62 100 GLY A N 1
ATOM 774 C CA . GLY A 1 100 ? 2.166 -7.213 -17.987 1.00 90.62 100 GLY A CA 1
ATOM 775 C C . GLY A 1 100 ? 2.272 -7.254 -16.460 1.00 90.62 100 GLY A C 1
ATOM 776 O O . GLY A 1 100 ? 2.599 -8.289 -15.896 1.00 90.62 100 GLY A O 1
ATOM 777 N N . GLY A 1 101 ? 2.026 -6.134 -15.777 1.00 89.50 101 GLY A N 1
ATOM 778 C CA . GLY A 1 101 ? 2.142 -6.065 -14.313 1.00 89.50 101 GLY A CA 1
ATOM 779 C C . GLY A 1 101 ? 3.568 -5.879 -13.773 1.00 89.50 101 GLY A C 1
ATOM 780 O O . GLY A 1 101 ? 3.762 -5.920 -12.565 1.00 89.50 101 GLY A O 1
ATOM 781 N N . SER A 1 102 ? 4.573 -5.610 -14.614 1.00 93.12 102 SER A N 1
ATOM 782 C CA . SER A 1 102 ? 5.964 -5.409 -14.166 1.00 93.12 102 SER A CA 1
ATOM 783 C C . SER A 1 102 ? 6.282 -4.012 -13.598 1.00 93.12 102 SER A C 1
ATOM 785 O O . SER A 1 102 ? 7.437 -3.727 -13.274 1.00 93.12 102 SER A O 1
ATOM 787 N N . GLY A 1 103 ? 5.302 -3.100 -13.573 1.00 94.00 103 GLY A N 1
ATOM 788 C CA . GLY A 1 103 ? 5.486 -1.653 -13.401 1.00 94.00 103 GLY A CA 1
ATOM 789 C C . GLY A 1 103 ? 5.677 -1.173 -11.959 1.00 94.00 103 GLY A C 1
ATOM 790 O O . GLY A 1 103 ? 4.921 -0.315 -11.505 1.00 94.00 103 GLY A O 1
ATOM 791 N N . ASP A 1 104 ? 6.694 -1.671 -11.258 1.00 95.00 104 ASP A N 1
ATOM 792 C CA . ASP A 1 104 ? 7.037 -1.275 -9.883 1.00 95.00 104 ASP A CA 1
ATOM 793 C C . ASP A 1 104 ? 7.282 0.240 -9.756 1.00 95.00 104 ASP A C 1
ATOM 795 O O . ASP A 1 104 ? 6.684 0.907 -8.911 1.00 95.00 104 ASP A O 1
ATOM 799 N N . VAL A 1 105 ? 8.061 0.839 -10.661 1.00 94.50 105 VAL A N 1
ATOM 800 C CA . VAL A 1 105 ? 8.332 2.290 -10.625 1.00 94.50 105 VAL A CA 1
ATOM 801 C C . VAL A 1 105 ? 7.065 3.127 -10.786 1.00 94.50 105 VAL A C 1
ATOM 803 O O . VAL A 1 105 ? 6.852 4.104 -10.061 1.00 94.50 105 VAL A O 1
ATOM 806 N N . TYR A 1 106 ? 6.201 2.735 -11.722 1.00 94.69 106 TYR A N 1
ATOM 807 C CA . TYR A 1 106 ? 4.908 3.383 -11.923 1.00 94.69 106 TYR A CA 1
ATOM 808 C C . TYR A 1 106 ? 4.050 3.276 -10.657 1.00 94.69 106 TYR A C 1
ATOM 810 O O . TYR A 1 106 ? 3.440 4.258 -10.228 1.00 94.69 106 TYR A O 1
ATOM 818 N N . PHE A 1 107 ? 4.055 2.102 -10.025 1.00 96.44 107 PHE A N 1
ATOM 819 C CA . PHE A 1 107 ? 3.298 1.833 -8.814 1.00 96.44 107 PHE A CA 1
ATOM 820 C C . PHE A 1 107 ? 3.763 2.694 -7.637 1.00 96.44 107 PHE A C 1
ATOM 822 O O . PHE A 1 107 ? 2.943 3.380 -7.028 1.00 96.44 107 PHE A O 1
ATOM 829 N N . ALA A 1 108 ? 5.063 2.743 -7.347 1.00 96.75 108 ALA A N 1
ATOM 830 C CA . ALA A 1 108 ? 5.594 3.569 -6.263 1.00 96.75 108 ALA A CA 1
ATOM 831 C C . ALA A 1 108 ? 5.238 5.058 -6.445 1.00 96.75 108 ALA A C 1
ATOM 833 O O . ALA A 1 108 ? 4.800 5.722 -5.504 1.00 96.75 108 ALA A O 1
ATOM 834 N N . LYS A 1 109 ? 5.354 5.578 -7.675 1.00 96.31 109 LYS A N 1
ATOM 835 C CA . LYS A 1 109 ? 5.044 6.981 -7.994 1.00 96.31 109 LYS A CA 1
ATOM 836 C C . LYS A 1 109 ? 3.556 7.308 -7.897 1.00 96.31 109 LYS A C 1
ATOM 838 O O . LYS A 1 109 ? 3.181 8.345 -7.360 1.00 96.31 109 LYS A O 1
ATOM 843 N N . HIS A 1 110 ? 2.688 6.473 -8.456 1.00 96.00 110 HIS A N 1
ATOM 844 C CA . HIS A 1 110 ? 1.278 6.831 -8.638 1.00 96.00 110 HIS A CA 1
ATOM 845 C C . HIS A 1 110 ? 0.333 6.215 -7.617 1.00 96.00 110 HIS A C 1
ATOM 847 O O . HIS A 1 110 ? -0.721 6.802 -7.370 1.00 96.00 110 HIS A O 1
ATOM 853 N N . SER A 1 111 ? 0.715 5.084 -7.025 1.00 97.56 111 SER A N 1
ATOM 854 C CA . SER A 1 111 ? 0.006 4.464 -5.912 1.00 97.56 111 SER A CA 1
ATOM 855 C C . SER A 1 111 ? 0.508 5.045 -4.596 1.00 97.56 111 SER A C 1
ATOM 857 O O . SER A 1 111 ? -0.207 5.821 -3.975 1.00 97.56 111 SER A O 1
ATOM 859 N N . PHE A 1 112 ? 1.754 4.765 -4.194 1.00 98.25 112 PHE A N 1
ATOM 860 C CA . PHE A 1 112 ? 2.233 5.148 -2.859 1.00 98.25 112 PHE A CA 1
ATOM 861 C C . PHE A 1 112 ? 2.372 6.661 -2.701 1.00 98.25 112 PHE A C 1
ATOM 863 O O . PHE A 1 112 ? 1.736 7.247 -1.828 1.00 98.25 112 PHE A O 1
ATOM 870 N N . ALA A 1 113 ? 3.138 7.321 -3.577 1.00 98.12 113 ALA A N 1
ATOM 871 C CA . ALA A 1 113 ? 3.298 8.773 -3.493 1.00 98.12 113 ALA A CA 1
ATOM 872 C C . ALA A 1 113 ? 1.977 9.507 -3.783 1.00 98.12 113 ALA A C 1
ATOM 874 O O . ALA A 1 113 ? 1.711 10.552 -3.199 1.00 98.12 113 ALA A O 1
ATOM 875 N N . GLY A 1 114 ? 1.124 8.944 -4.647 1.00 98.12 114 GLY A N 1
ATOM 876 C CA . GLY A 1 114 ? -0.201 9.489 -4.945 1.00 98.12 114 GLY A CA 1
ATOM 877 C C . GLY A 1 114 ? -1.160 9.443 -3.756 1.00 98.12 114 GLY A C 1
ATOM 878 O O . GLY A 1 114 ? -1.787 10.455 -3.450 1.00 98.12 114 GLY A O 1
ATOM 879 N N . ALA A 1 115 ? -1.249 8.301 -3.075 1.00 98.50 115 ALA A N 1
ATOM 880 C CA . ALA A 1 115 ? -2.056 8.143 -1.871 1.00 98.50 115 ALA A CA 1
ATOM 881 C C . ALA A 1 115 ? -1.517 9.005 -0.724 1.00 98.50 115 ALA A C 1
ATOM 883 O O . ALA A 1 115 ? -2.282 9.717 -0.077 1.00 98.50 115 ALA A O 1
ATOM 884 N N . SER A 1 116 ? -0.194 9.016 -0.539 1.00 98.69 116 SER A N 1
ATOM 885 C CA . SER A 1 116 ? 0.459 9.859 0.460 1.00 98.69 116 SER A CA 1
ATOM 886 C C . SER A 1 116 ? 0.215 11.350 0.210 1.00 98.69 116 SER A C 1
ATOM 888 O O . SER A 1 116 ? -0.130 12.068 1.145 1.00 98.69 116 SER A O 1
ATOM 890 N N . LYS A 1 117 ? 0.296 11.812 -1.048 1.00 98.31 117 LYS A N 1
ATOM 891 C CA . LYS A 1 117 ? -0.041 13.194 -1.429 1.00 98.31 117 LYS A CA 1
ATOM 892 C C . LYS A 1 117 ? -1.488 13.543 -1.077 1.00 98.31 117 LYS A C 1
ATOM 894 O O . LYS A 1 117 ? -1.730 14.617 -0.545 1.00 98.31 117 LYS A O 1
ATOM 899 N N . GLN A 1 118 ? -2.433 12.650 -1.378 1.00 98.31 118 GLN A N 1
ATOM 900 C CA . GLN A 1 118 ? -3.863 12.886 -1.155 1.00 98.31 118 GLN A CA 1
ATOM 901 C C . GLN A 1 118 ? -4.231 12.924 0.334 1.00 98.31 118 GLN A C 1
ATOM 903 O O . GLN A 1 118 ? -5.063 13.729 0.740 1.00 98.31 118 GLN A O 1
ATOM 908 N N . TRP A 1 119 ? -3.663 12.028 1.146 1.00 98.56 119 TRP A N 1
ATOM 909 C CA . TRP A 1 119 ? -4.047 11.875 2.556 1.00 98.56 119 TRP A CA 1
ATOM 910 C C . TRP A 1 119 ? -3.080 12.512 3.550 1.00 98.56 119 TRP A C 1
ATOM 912 O O . TRP A 1 119 ? -3.388 12.538 4.739 1.00 98.56 119 TRP A O 1
ATOM 922 N N . GLY A 1 120 ? -1.936 13.026 3.100 1.00 98.06 120 GLY A N 1
ATOM 923 C CA . GLY A 1 120 ? -0.965 13.702 3.963 1.00 98.06 120 GLY A CA 1
ATOM 924 C C . GLY A 1 120 ? -0.292 12.779 4.983 1.00 98.06 120 GLY A C 1
ATOM 925 O O . GLY A 1 120 ? 0.132 13.243 6.035 1.00 98.06 120 GLY A O 1
ATOM 926 N N . CYS A 1 121 ? -0.211 11.477 4.702 1.00 98.56 121 CYS A N 1
ATOM 927 C CA . CYS A 1 121 ? 0.380 10.477 5.594 1.00 98.56 121 CYS A CA 1
ATOM 928 C C . CYS A 1 121 ? 1.279 9.489 4.828 1.00 98.56 121 CYS A C 1
ATOM 930 O O . CYS A 1 121 ? 1.140 9.355 3.605 1.00 98.56 121 CYS A O 1
ATOM 932 N N . PRO A 1 122 ? 2.229 8.803 5.490 1.00 98.56 122 PRO A N 1
ATOM 933 C CA . PRO A 1 122 ? 3.082 7.824 4.828 1.00 98.56 122 PRO A CA 1
ATOM 934 C C . PRO A 1 122 ? 2.286 6.615 4.322 1.00 98.56 122 PRO A C 1
ATOM 936 O O . PRO A 1 122 ? 1.366 6.119 4.973 1.00 98.56 122 PRO A O 1
ATOM 939 N N . THR A 1 123 ? 2.687 6.111 3.157 1.00 98.69 123 THR A N 1
ATOM 940 C CA . THR A 1 123 ? 2.234 4.830 2.609 1.00 98.69 123 THR A CA 1
ATOM 941 C C . THR A 1 123 ? 3.372 3.823 2.648 1.00 98.69 123 THR A C 1
ATOM 943 O O . THR A 1 123 ? 4.430 4.080 2.077 1.00 98.69 123 THR A O 1
ATOM 946 N N . PHE A 1 124 ? 3.144 2.670 3.268 1.00 98.38 124 PHE A N 1
ATOM 947 C CA . PHE A 1 124 ? 4.060 1.533 3.258 1.00 98.38 124 PHE A CA 1
ATOM 948 C C . PHE A 1 124 ? 3.513 0.407 2.392 1.00 98.38 124 PHE A C 1
ATOM 950 O O . PHE A 1 124 ? 2.321 0.123 2.434 1.00 98.38 124 PHE A O 1
ATOM 957 N N . GLY A 1 125 ? 4.380 -0.234 1.618 1.00 96.88 125 GLY A N 1
ATOM 958 C CA . GLY A 1 125 ? 4.042 -1.308 0.699 1.00 96.88 125 GLY A CA 1
ATOM 959 C C . GLY A 1 125 ? 4.671 -2.638 1.089 1.00 96.88 125 GLY A C 1
ATOM 960 O O . GLY A 1 125 ? 5.887 -2.713 1.252 1.00 96.88 125 GLY A O 1
ATOM 961 N N . ALA A 1 126 ? 3.865 -3.695 1.143 1.00 96.25 126 ALA A N 1
ATOM 962 C CA . ALA A 1 126 ? 4.349 -5.071 1.040 1.00 96.25 126 ALA A CA 1
ATOM 963 C C . ALA A 1 126 ? 4.077 -5.554 -0.390 1.00 96.25 126 ALA A C 1
ATOM 965 O O . ALA A 1 126 ? 2.963 -5.374 -0.874 1.00 96.25 126 ALA A O 1
ATOM 966 N N . ALA A 1 127 ? 5.083 -6.097 -1.078 1.00 96.00 127 ALA A N 1
ATOM 967 C CA . ALA A 1 127 ? 4.972 -6.496 -2.480 1.00 96.00 127 ALA A CA 1
ATOM 968 C C . ALA A 1 127 ? 5.805 -7.746 -2.769 1.00 96.00 127 ALA A C 1
ATOM 970 O O . ALA A 1 127 ? 6.919 -7.870 -2.257 1.00 96.00 127 ALA A O 1
ATOM 971 N N . VAL A 1 128 ? 5.293 -8.620 -3.636 1.00 95.00 128 VAL A N 1
ATOM 972 C CA . VAL A 1 128 ? 6.031 -9.774 -4.166 1.00 95.00 128 VAL A CA 1
ATOM 973 C C . VAL A 1 128 ? 6.714 -9.387 -5.477 1.00 95.00 128 VAL A C 1
ATOM 975 O O . VAL A 1 128 ? 6.119 -8.752 -6.341 1.00 95.00 128 VAL A O 1
ATOM 978 N N . PHE A 1 129 ? 7.979 -9.753 -5.643 1.00 95.81 129 PHE A N 1
ATOM 979 C CA . PHE A 1 129 ? 8.700 -9.591 -6.905 1.00 95.81 129 PHE A CA 1
ATOM 980 C C . PHE A 1 129 ? 8.850 -10.977 -7.531 1.00 95.81 129 PHE A C 1
ATOM 982 O O . PHE A 1 129 ? 9.683 -11.776 -7.113 1.00 95.81 129 PHE A O 1
ATOM 989 N N . GLU A 1 130 ? 7.993 -11.296 -8.498 1.00 94.38 130 GLU A N 1
ATOM 990 C CA . GLU A 1 130 ? 7.888 -12.653 -9.027 1.00 94.38 130 GLU A CA 1
ATOM 991 C C . GLU A 1 130 ? 8.997 -12.944 -10.032 1.00 94.38 130 GLU A C 1
ATOM 993 O O . GLU A 1 130 ? 9.139 -12.256 -11.045 1.00 94.38 130 GLU A O 1
ATOM 998 N N . ARG A 1 131 ? 9.774 -14.003 -9.764 1.00 92.69 131 ARG A N 1
ATOM 999 C CA . ARG A 1 131 ? 10.868 -14.469 -10.638 1.00 92.69 131 ARG A CA 1
ATOM 1000 C C . ARG A 1 131 ? 11.867 -13.351 -10.986 1.00 92.69 131 ARG A C 1
ATOM 1002 O O . ARG A 1 131 ? 12.460 -13.349 -12.063 1.00 92.69 131 ARG A O 1
ATOM 1009 N N . ARG A 1 132 ? 12.050 -12.391 -10.075 1.00 92.88 132 ARG A N 1
ATOM 1010 C CA . ARG A 1 132 ? 13.000 -11.281 -10.200 1.00 92.88 132 ARG A CA 1
ATOM 1011 C C . ARG A 1 132 ? 13.417 -10.772 -8.826 1.00 92.88 132 ARG A C 1
ATOM 1013 O O . ARG A 1 132 ? 12.672 -10.880 -7.860 1.00 92.88 132 ARG A O 1
ATOM 1020 N N . GLU A 1 133 ? 14.590 -10.157 -8.760 1.00 91.25 133 GLU A N 1
ATOM 1021 C CA . GLU A 1 133 ? 15.037 -9.469 -7.549 1.00 91.25 133 GLU A CA 1
ATOM 1022 C C . GLU A 1 133 ? 14.190 -8.217 -7.276 1.00 91.25 133 GLU A C 1
ATOM 1024 O O . GLU A 1 133 ? 13.676 -7.564 -8.200 1.00 91.25 133 GLU A O 1
ATOM 1029 N N . VAL A 1 134 ? 14.100 -7.846 -5.996 1.00 91.62 134 VAL A N 1
ATOM 1030 C CA . VAL A 1 134 ? 13.557 -6.547 -5.586 1.00 91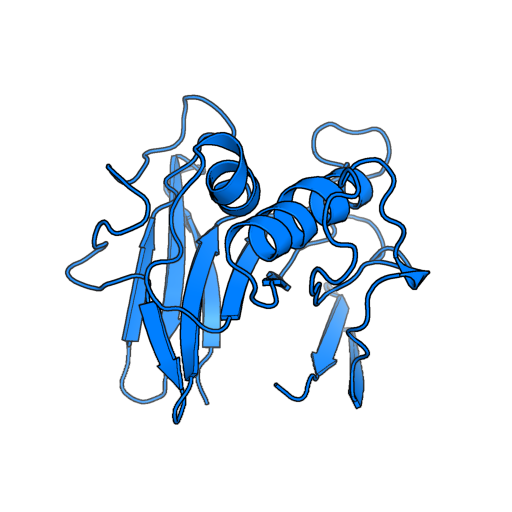.62 134 VAL A CA 1
ATOM 1031 C C . VAL A 1 134 ? 14.399 -5.449 -6.231 1.00 91.62 134 VAL A C 1
ATOM 1033 O O . VAL A 1 134 ? 15.630 -5.467 -6.170 1.00 91.62 134 VAL A O 1
ATOM 1036 N N . SER A 1 135 ? 13.743 -4.472 -6.857 1.00 86.88 135 SER A N 1
ATOM 1037 C CA . SER A 1 135 ? 14.450 -3.338 -7.455 1.00 86.88 135 SER A CA 1
ATOM 1038 C C . SER A 1 135 ? 15.284 -2.615 -6.394 1.00 86.88 135 SER A C 1
ATOM 1040 O O . SER A 1 135 ? 14.771 -2.262 -5.332 1.00 86.88 135 SER A O 1
ATOM 1042 N N . LYS A 1 136 ? 16.568 -2.357 -6.687 1.00 83.69 136 LYS A N 1
ATOM 1043 C CA . LYS A 1 136 ? 17.536 -1.772 -5.736 1.00 83.69 136 LYS A CA 1
ATOM 1044 C C . LYS A 1 136 ? 17.019 -0.500 -5.061 1.00 83.69 136 LYS A C 1
ATOM 1046 O O . LYS A 1 136 ? 17.285 -0.269 -3.889 1.00 83.69 136 LYS A O 1
ATOM 1051 N N . ASN A 1 137 ? 16.260 0.306 -5.802 1.00 88.56 137 ASN A N 1
ATOM 1052 C CA . ASN A 1 137 ? 15.747 1.585 -5.321 1.00 88.56 137 ASN A CA 1
ATOM 1053 C C . ASN A 1 137 ? 14.262 1.530 -4.922 1.00 88.56 137 ASN A C 1
ATOM 1055 O O . ASN A 1 137 ? 13.658 2.580 -4.735 1.00 88.56 137 ASN A O 1
ATOM 1059 N N . TRP A 1 138 ? 13.647 0.344 -4.841 1.00 92.75 138 TRP A N 1
ATOM 1060 C CA . TRP A 1 138 ? 12.243 0.192 -4.456 1.00 92.75 138 TRP A CA 1
ATOM 1061 C C . TRP A 1 138 ? 11.977 0.840 -3.090 1.00 92.75 138 TRP A C 1
ATOM 1063 O O . TRP A 1 138 ? 12.583 0.409 -2.104 1.00 92.75 138 TRP A O 1
ATOM 1073 N N . PRO A 1 139 ? 11.067 1.825 -2.986 1.00 94.31 139 PRO A N 1
ATOM 1074 C CA . PRO A 1 139 ? 10.715 2.406 -1.702 1.00 94.31 139 PRO A CA 1
ATOM 1075 C C . PRO A 1 139 ? 9.641 1.552 -1.016 1.00 94.31 139 PRO A C 1
ATOM 1077 O O . PRO A 1 139 ? 8.506 1.477 -1.482 1.00 94.31 139 PRO A O 1
ATOM 1080 N N . THR A 1 140 ? 9.975 0.934 0.121 1.00 95.75 140 THR A N 1
ATOM 1081 C CA . THR A 1 140 ? 8.973 0.246 0.959 1.00 95.75 140 THR A CA 1
ATOM 1082 C C . THR A 1 140 ? 8.044 1.245 1.644 1.00 95.75 140 THR A C 1
ATOM 1084 O O . THR A 1 140 ? 6.873 0.947 1.813 1.00 95.75 140 THR A O 1
ATOM 1087 N N . GLY A 1 141 ? 8.533 2.428 2.022 1.00 97.38 141 GLY A N 1
ATOM 1088 C CA . GLY A 1 141 ? 7.733 3.517 2.585 1.00 97.38 141 GLY A CA 1
ATOM 1089 C C . GLY A 1 141 ? 7.882 4.791 1.766 1.00 97.38 141 GLY A C 1
ATOM 1090 O O . GLY A 1 141 ? 8.992 5.118 1.355 1.00 97.38 141 GLY A O 1
ATOM 1091 N N . VAL A 1 142 ? 6.788 5.515 1.538 1.00 98.25 142 VAL A N 1
ATOM 1092 C CA . VAL A 1 142 ? 6.762 6.802 0.830 1.00 98.25 142 VAL A CA 1
ATOM 1093 C C . VAL A 1 142 ? 5.977 7.823 1.640 1.00 98.25 142 VAL A C 1
ATOM 1095 O O . VAL A 1 142 ? 4.838 7.559 2.019 1.00 98.25 142 VAL A O 1
ATOM 1098 N N . LEU A 1 143 ? 6.562 9.002 1.845 1.00 98.25 143 LEU A N 1
ATOM 1099 C CA . LEU A 1 143 ? 5.871 10.172 2.385 1.00 98.25 143 LEU A CA 1
ATOM 1100 C C . LEU A 1 143 ? 5.983 11.330 1.395 1.00 98.25 143 LEU A C 1
ATOM 1102 O O . LEU A 1 143 ? 7.075 11.699 0.969 1.00 98.25 143 LEU A O 1
ATOM 1106 N N . TRP A 1 144 ? 4.849 11.910 1.020 1.00 97.81 144 TRP A N 1
ATOM 1107 C CA . TRP A 1 144 ? 4.824 13.066 0.141 1.00 97.81 144 TRP A CA 1
ATOM 1108 C C . TRP A 1 144 ? 5.243 14.340 0.880 1.00 97.81 144 TRP A C 1
ATOM 1110 O O . TRP A 1 144 ? 4.651 14.707 1.889 1.00 97.81 144 TRP A O 1
ATOM 1120 N N . ASN A 1 145 ? 6.232 15.046 0.334 1.00 96.25 145 ASN A N 1
ATOM 1121 C CA . ASN A 1 145 ? 6.761 16.304 0.871 1.00 96.25 145 ASN A CA 1
ATOM 1122 C C . ASN A 1 145 ? 7.013 17.366 -0.221 1.00 96.25 145 ASN A C 1
ATOM 1124 O O . ASN A 1 145 ? 7.745 18.321 0.010 1.00 96.25 145 ASN A O 1
ATOM 1128 N N . GLN A 1 146 ? 6.448 17.197 -1.422 1.00 96.12 146 GLN A N 1
ATOM 1129 C CA . GLN A 1 146 ? 6.772 18.020 -2.601 1.00 96.12 146 GLN A CA 1
ATOM 1130 C C . GLN A 1 146 ? 5.651 19.000 -3.001 1.00 96.12 146 GLN A C 1
ATOM 1132 O O . GLN A 1 146 ? 5.579 19.418 -4.158 1.00 96.12 146 GLN A O 1
ATOM 1137 N N . GLY A 1 147 ? 4.743 19.334 -2.075 1.00 93.94 147 GLY A N 1
ATOM 1138 C CA . GLY A 1 147 ? 3.626 20.256 -2.323 1.00 93.94 147 GLY A CA 1
ATOM 1139 C C . GLY A 1 147 ? 2.829 19.884 -3.577 1.00 93.94 147 GLY A C 1
ATOM 1140 O O . GLY A 1 147 ? 2.405 18.737 -3.740 1.00 93.94 147 GLY A O 1
ATOM 1141 N N . GLU A 1 148 ? 2.698 20.829 -4.508 1.00 93.31 148 GLU A N 1
ATOM 1142 C CA . GLU A 1 148 ? 1.902 20.655 -5.727 1.00 93.31 148 GLU A CA 1
ATOM 1143 C C . GLU A 1 148 ? 2.577 19.870 -6.855 1.00 93.31 148 GLU A C 1
ATOM 1145 O O . GLU A 1 148 ? 1.939 19.582 -7.870 1.00 93.31 148 GLU A O 1
ATOM 1150 N N . LYS A 1 149 ? 3.827 19.427 -6.681 1.00 94.94 149 LYS A N 1
ATOM 1151 C CA . LYS A 1 149 ? 4.549 18.667 -7.708 1.00 94.94 149 LYS A CA 1
ATOM 1152 C C . LYS A 1 149 ? 3.721 17.482 -8.237 1.00 94.94 149 LYS A C 1
ATOM 1154 O O . LYS A 1 149 ? 2.993 16.805 -7.503 1.00 94.94 149 LYS A O 1
ATOM 1159 N N . SER A 1 150 ? 3.829 17.202 -9.536 1.00 94.38 150 SER A N 1
ATOM 1160 C CA . SER A 1 150 ? 3.226 15.998 -10.115 1.00 94.38 150 SER A CA 1
ATOM 1161 C C . SER A 1 150 ? 3.969 14.747 -9.647 1.00 94.38 150 SER A C 1
ATOM 1163 O O . SER A 1 150 ? 5.194 14.670 -9.741 1.00 94.38 150 SER A O 1
ATOM 1165 N N . THR A 1 151 ? 3.222 13.716 -9.248 1.00 94.69 151 THR A N 1
ATOM 1166 C CA . THR A 1 151 ? 3.769 12.376 -8.949 1.00 94.69 151 THR A CA 1
ATOM 1167 C C . THR A 1 151 ? 4.584 11.767 -10.097 1.00 94.69 151 THR A C 1
ATOM 1169 O O . THR A 1 151 ? 5.463 10.952 -9.846 1.00 94.69 151 THR A O 1
ATOM 1172 N N . GLN A 1 152 ? 4.329 12.154 -11.357 1.00 92.50 152 GLN A N 1
ATOM 1173 C CA . GLN A 1 152 ? 5.107 11.666 -12.509 1.00 92.50 152 GLN A CA 1
ATOM 1174 C C . GLN A 1 152 ? 6.575 12.113 -12.405 1.00 92.50 152 GLN A C 1
ATOM 1176 O O . GLN A 1 152 ? 7.499 11.332 -12.656 1.00 92.50 152 GLN A O 1
ATOM 1181 N N . ASN A 1 153 ? 6.770 13.349 -11.939 1.00 93.69 153 ASN A N 1
ATOM 1182 C CA . ASN A 1 153 ? 8.066 14.010 -11.818 1.00 93.69 153 ASN A CA 1
ATOM 1183 C C . ASN A 1 153 ? 8.740 13.763 -10.463 1.00 93.69 153 ASN A C 1
ATOM 1185 O O . ASN A 1 153 ? 9.857 14.234 -10.249 1.00 93.69 153 ASN A O 1
ATOM 1189 N N . TRP A 1 154 ? 8.070 13.065 -9.544 1.00 95.19 154 TRP A N 1
ATOM 1190 C CA . TRP A 1 154 ? 8.649 12.666 -8.267 1.00 95.19 154 TRP A CA 1
ATOM 1191 C C . TRP A 1 154 ? 9.744 11.615 -8.475 1.00 95.19 154 TRP A C 1
ATOM 1193 O O . TRP A 1 154 ? 9.616 10.718 -9.319 1.00 95.19 154 TRP A O 1
ATOM 1203 N N . LYS A 1 155 ? 10.833 11.737 -7.720 1.00 94.12 155 LYS A N 1
ATOM 1204 C CA . LYS A 1 155 ? 11.990 10.838 -7.750 1.00 94.12 155 LYS A CA 1
ATOM 1205 C C . LYS A 1 155 ? 12.192 10.205 -6.377 1.00 94.12 155 LYS A C 1
ATOM 1207 O O . LYS A 1 155 ? 11.888 10.803 -5.354 1.00 94.12 155 LYS A O 1
ATOM 1212 N N . TYR A 1 156 ? 12.759 9.003 -6.343 1.00 94.44 156 TYR A N 1
ATOM 1213 C CA . TYR A 1 156 ? 12.951 8.272 -5.086 1.00 94.44 156 TYR A CA 1
ATOM 1214 C C . TYR A 1 156 ? 13.897 8.966 -4.102 1.00 94.44 156 TYR A C 1
ATOM 1216 O O . TYR A 1 156 ? 13.694 8.855 -2.902 1.00 94.44 156 TYR A O 1
ATOM 1224 N N . ASN A 1 157 ? 14.881 9.725 -4.587 1.00 94.06 157 ASN A N 1
ATOM 1225 C CA . ASN A 1 157 ? 15.770 10.518 -3.734 1.00 94.06 157 ASN A CA 1
ATOM 1226 C C . ASN A 1 157 ? 15.094 11.760 -3.119 1.00 94.06 157 ASN A C 1
ATOM 1228 O O . ASN A 1 157 ? 15.712 12.447 -2.317 1.00 94.06 157 ASN A O 1
ATOM 1232 N N . GLU A 1 158 ? 13.849 12.057 -3.496 1.00 94.50 158 GLU A N 1
ATOM 1233 C CA . GLU A 1 158 ? 13.028 13.111 -2.890 1.00 94.50 158 GLU A CA 1
ATOM 1234 C C . GLU A 1 158 ? 12.141 12.559 -1.765 1.00 94.50 158 GLU A C 1
ATOM 1236 O O . GLU A 1 158 ? 11.463 13.325 -1.083 1.00 94.50 158 GLU A O 1
ATOM 1241 N N . ASN A 1 159 ? 12.125 11.234 -1.575 1.00 96.69 159 ASN A N 1
ATOM 1242 C CA . ASN A 1 159 ? 11.416 10.579 -0.487 1.00 96.69 159 ASN A CA 1
ATOM 1243 C C . ASN A 1 159 ? 12.117 10.884 0.847 1.00 96.69 159 ASN A C 1
ATOM 1245 O O . ASN A 1 159 ? 13.272 10.494 1.009 1.00 96.69 159 ASN A O 1
ATOM 1249 N N . PRO A 1 160 ? 11.450 11.521 1.824 1.00 96.44 160 PRO A N 1
ATOM 1250 C CA . PRO A 1 160 ? 12.056 11.790 3.125 1.00 96.44 160 PRO A CA 1
ATOM 1251 C C . PRO A 1 160 ? 12.134 10.533 4.009 1.00 96.44 160 PRO A C 1
ATOM 1253 O O . PRO A 1 160 ? 12.746 10.567 5.072 1.00 96.44 160 PRO A O 1
ATOM 1256 N N . MET A 1 161 ? 11.492 9.431 3.604 1.00 96.25 161 MET A N 1
ATOM 1257 C CA . MET A 1 161 ? 11.461 8.189 4.372 1.00 96.25 161 MET A CA 1
ATOM 1258 C C . MET A 1 161 ? 12.745 7.383 4.175 1.00 96.25 161 MET A C 1
ATOM 1260 O O . MET A 1 161 ? 12.996 6.868 3.085 1.00 96.25 161 MET A O 1
ATOM 1264 N N . THR A 1 162 ? 13.475 7.167 5.267 1.00 94.88 162 THR A N 1
ATOM 1265 C CA . THR A 1 162 ? 14.649 6.287 5.314 1.00 94.88 162 THR A CA 1
ATOM 1266 C C . THR A 1 162 ? 14.408 5.188 6.349 1.00 94.88 162 THR A C 1
ATOM 1268 O O . THR A 1 162 ? 13.985 5.502 7.465 1.00 94.88 162 THR A O 1
ATOM 1271 N N . PRO A 1 163 ? 14.626 3.904 6.014 1.00 95.81 163 PRO A N 1
ATOM 1272 C CA . PRO A 1 163 ? 14.525 2.840 7.003 1.00 95.81 163 PRO A CA 1
ATOM 1273 C C . PRO A 1 163 ? 15.624 2.992 8.060 1.00 95.81 163 PRO A C 1
ATOM 1275 O O . PRO A 1 163 ? 16.764 3.317 7.741 1.00 95.81 163 PRO A O 1
ATOM 1278 N N . ILE A 1 164 ? 15.285 2.733 9.322 1.00 97.56 164 ILE A N 1
ATOM 1279 C CA . ILE A 1 164 ? 16.257 2.710 10.427 1.00 97.56 164 ILE A CA 1
ATOM 1280 C C . ILE A 1 164 ? 17.057 1.406 10.454 1.00 97.56 164 ILE A C 1
ATOM 1282 O O . ILE A 1 164 ? 18.107 1.337 11.083 1.00 97.56 164 ILE A O 1
ATOM 1286 N N . ASN A 1 165 ? 16.538 0.361 9.805 1.00 96.62 165 ASN A N 1
ATOM 1287 C CA . ASN A 1 165 ? 17.207 -0.920 9.663 1.00 96.62 165 ASN A CA 1
ATOM 1288 C C . ASN A 1 165 ? 16.663 -1.669 8.440 1.00 96.62 165 ASN A C 1
ATOM 1290 O O . ASN A 1 165 ? 15.492 -1.520 8.075 1.00 96.62 165 ASN A O 1
ATOM 1294 N N . GLU A 1 166 ? 17.502 -2.508 7.847 1.00 95.62 166 GLU A N 1
ATOM 1295 C CA . GLU A 1 166 ? 17.145 -3.404 6.755 1.00 95.62 166 GLU A CA 1
ATOM 1296 C C . GLU A 1 166 ? 17.605 -4.820 7.097 1.00 95.62 166 GLU A C 1
ATOM 1298 O O . GLU A 1 166 ? 18.748 -5.047 7.487 1.00 95.62 166 GLU A O 1
ATOM 1303 N N . ILE A 1 167 ? 16.701 -5.783 6.952 1.00 95.31 167 ILE A N 1
ATOM 1304 C CA . ILE A 1 167 ? 16.965 -7.196 7.201 1.00 95.31 167 ILE A CA 1
ATOM 1305 C C . ILE A 1 167 ? 16.682 -7.933 5.902 1.00 95.31 167 ILE A C 1
ATOM 1307 O O . ILE A 1 167 ? 15.586 -7.838 5.352 1.00 95.31 167 ILE A O 1
ATOM 1311 N N . SER A 1 168 ? 17.671 -8.672 5.413 1.00 94.00 168 SER A N 1
ATOM 1312 C CA . SER A 1 168 ? 17.487 -9.592 4.295 1.00 94.00 168 SER A CA 1
ATOM 1313 C C . SER A 1 168 ? 17.408 -11.012 4.829 1.00 94.00 168 SER A C 1
ATOM 1315 O O . SER A 1 168 ? 18.259 -11.434 5.611 1.00 94.00 168 SER A O 1
ATOM 1317 N N . PHE A 1 169 ? 16.389 -11.741 4.400 1.00 93.62 169 PHE A N 1
ATOM 1318 C CA . PHE A 1 169 ? 16.223 -13.160 4.669 1.00 93.62 169 PHE A CA 1
ATOM 1319 C C . PHE A 1 169 ? 16.162 -13.908 3.340 1.00 93.62 169 PHE A C 1
ATOM 1321 O O . PHE A 1 169 ? 15.580 -13.419 2.373 1.00 93.62 169 PHE A O 1
ATOM 1328 N N . SER A 1 170 ? 16.772 -15.084 3.284 1.00 94.75 170 SER A N 1
ATOM 1329 C CA . SER A 1 170 ? 16.710 -15.963 2.122 1.00 94.75 170 SER A CA 1
ATOM 1330 C C . SER A 1 170 ? 16.651 -17.398 2.604 1.00 94.75 170 SER A C 1
ATOM 1332 O O . SER A 1 170 ? 17.429 -17.786 3.476 1.00 94.75 170 SER A O 1
ATOM 1334 N N . ASP A 1 171 ? 15.783 -18.185 1.986 1.00 93.06 171 ASP A N 1
ATOM 1335 C CA . ASP A 1 171 ? 15.844 -19.637 2.049 1.00 93.06 171 ASP A CA 1
ATOM 1336 C C . ASP A 1 171 ? 16.036 -20.223 0.638 1.00 93.06 171 ASP A C 1
ATOM 1338 O O . ASP A 1 171 ? 16.503 -19.535 -0.275 1.00 93.06 171 ASP A O 1
ATOM 1342 N N . LYS A 1 172 ? 15.757 -21.520 0.470 1.00 92.38 172 LYS A N 1
ATOM 1343 C CA . LYS A 1 172 ? 15.904 -22.230 -0.808 1.00 92.38 172 LYS A CA 1
ATOM 1344 C C . LYS A 1 172 ? 14.918 -21.747 -1.884 1.00 92.38 172 LYS A C 1
ATOM 1346 O O . LYS A 1 172 ? 15.196 -21.925 -3.069 1.00 92.38 172 LYS A O 1
ATOM 1351 N N . TYR A 1 173 ? 13.773 -21.207 -1.488 1.00 89.69 173 TYR A N 1
ATOM 1352 C CA . TYR A 1 173 ? 12.644 -20.910 -2.364 1.00 89.69 173 TYR A CA 1
ATOM 1353 C C . TYR A 1 173 ? 12.380 -19.410 -2.475 1.00 89.69 173 TYR A C 1
ATOM 1355 O O . TYR A 1 173 ? 11.994 -18.940 -3.544 1.00 89.69 173 TYR A O 1
ATOM 1363 N N . GLU A 1 174 ? 12.612 -18.658 -1.401 1.00 92.19 174 GLU A N 1
ATOM 1364 C CA . GLU A 1 174 ? 12.172 -17.277 -1.280 1.00 92.19 174 GLU A CA 1
ATOM 1365 C C . GLU A 1 174 ? 13.254 -16.358 -0.713 1.00 92.19 174 GLU A C 1
ATOM 1367 O O . GLU A 1 174 ? 14.169 -16.755 0.016 1.00 92.19 174 GLU A O 1
ATOM 1372 N N . LYS A 1 175 ? 13.116 -15.076 -1.055 1.00 94.12 175 LYS A N 1
ATOM 1373 C CA . LYS A 1 175 ? 13.896 -13.973 -0.503 1.00 94.12 175 LYS A CA 1
ATOM 1374 C C . LYS A 1 175 ? 12.941 -12.918 0.024 1.00 94.12 175 LYS A C 1
ATOM 1376 O O . LYS A 1 175 ? 11.987 -12.548 -0.656 1.00 94.12 175 LYS A O 1
ATOM 1381 N N . ALA A 1 176 ? 13.239 -12.384 1.199 1.00 93.69 176 ALA A N 1
ATOM 1382 C CA . ALA A 1 176 ? 12.507 -11.279 1.792 1.00 93.69 176 ALA A CA 1
ATOM 1383 C C . ALA A 1 176 ? 13.466 -10.134 2.125 1.00 93.69 176 ALA A C 1
ATOM 1385 O O . ALA A 1 176 ? 14.496 -10.334 2.768 1.00 93.69 176 ALA A O 1
ATOM 1386 N N . LEU A 1 177 ? 13.095 -8.922 1.714 1.00 94.94 177 LEU A N 1
ATOM 1387 C CA . LEU A 1 177 ? 13.737 -7.686 2.143 1.00 94.94 177 LEU A CA 1
ATOM 1388 C C . LEU A 1 177 ? 12.784 -6.947 3.081 1.00 94.94 177 LEU A C 1
ATOM 1390 O O . LEU A 1 177 ? 11.743 -6.442 2.659 1.00 94.94 177 LEU A O 1
ATOM 1394 N N . ILE A 1 178 ? 13.146 -6.887 4.355 1.00 95.12 178 ILE A N 1
ATOM 1395 C CA . ILE A 1 178 ? 12.362 -6.260 5.414 1.00 95.12 178 ILE A CA 1
ATOM 1396 C C . ILE A 1 178 ? 13.005 -4.920 5.745 1.00 95.12 178 ILE A C 1
ATOM 1398 O O . ILE A 1 178 ? 14.194 -4.847 6.048 1.00 95.12 178 ILE A O 1
ATOM 1402 N N . ARG A 1 179 ? 12.209 -3.853 5.722 1.00 96.25 179 ARG A N 1
ATOM 1403 C CA . ARG A 1 179 ? 12.647 -2.503 6.084 1.00 96.25 179 ARG A CA 1
ATOM 1404 C C . ARG A 1 179 ? 11.888 -2.025 7.308 1.00 96.25 179 ARG A C 1
ATOM 1406 O O . ARG A 1 179 ? 10.659 -2.046 7.319 1.00 96.25 179 ARG A O 1
ATOM 1413 N N . ILE A 1 180 ? 12.623 -1.599 8.326 1.00 96.69 180 ILE A N 1
ATOM 1414 C CA . ILE A 1 180 ? 12.071 -1.130 9.596 1.00 96.69 180 ILE A CA 1
ATOM 1415 C C . ILE A 1 180 ? 12.083 0.395 9.585 1.00 96.69 180 ILE A C 1
ATOM 1417 O O . ILE A 1 180 ? 13.088 1.008 9.233 1.00 96.69 180 ILE A O 1
ATOM 1421 N N . TYR A 1 181 ? 10.974 1.005 9.992 1.00 96.88 181 TYR A N 1
ATOM 1422 C CA . TYR A 1 181 ? 10.799 2.455 10.036 1.00 96.88 181 TYR A CA 1
ATOM 1423 C C . TYR A 1 181 ? 10.360 2.901 11.431 1.00 96.88 181 TYR A C 1
ATOM 1425 O O . TYR A 1 181 ? 9.683 2.157 12.139 1.00 96.88 181 TYR A O 1
ATOM 1433 N N . SER A 1 182 ? 10.728 4.131 11.790 1.00 93.38 182 SER A N 1
ATOM 1434 C CA . SER A 1 182 ? 10.157 4.862 12.925 1.00 93.38 182 SER A CA 1
ATOM 1435 C C . SER A 1 182 ? 9.141 5.873 12.388 1.00 93.38 182 SER A C 1
ATOM 1437 O O . SER A 1 182 ? 9.431 6.546 11.396 1.00 93.38 182 SER A O 1
ATOM 1439 N N . ILE A 1 183 ? 7.955 5.939 12.997 1.00 86.69 183 ILE A N 1
ATOM 1440 C CA . ILE A 1 183 ? 6.784 6.720 12.549 1.00 86.69 183 ILE A CA 1
ATOM 1441 C C . ILE A 1 183 ? 6.044 7.357 13.724 1.00 86.69 183 ILE A C 1
ATOM 1443 O O . ILE A 1 183 ? 6.057 6.756 14.819 1.00 86.69 183 ILE A O 1
#

Sequence (183 aa):
MVICYGIDGRGNTDQIGVAVNKDGLLSAGRKFYHTDNSILLADNYKSKEIGKQRIFPIGNKKFYIAICYDGFGIRKKNLENPGVDVILNLVHGFNPIGEGGSGDVYFAKHSFAGASKQWGCPTFGAAVFERREVSKNWPTGVLWNQGEKSTQNWKYNENPMTPINEISFSDKYEKALIRIYSI